Protein AF-A0A353W1D2-F1 (afdb_monomer)

pLDDT: mean 88.09, std 8.07, range [52.5, 96.69]

Foldseek 3Di:
DPVVVVVVVVCVVVVVVVVVVVVVQCVVCVPPVDDDPCVVVLVVQLVVQLVCCCVVPVDDSVVSNVRSVVVSVVVD

Structure (mmCIF, N/CA/C/O backbone):
data_AF-A0A353W1D2-F1
#
_entry.id   AF-A0A353W1D2-F1
#
loop_
_atom_site.group_PDB
_atom_site.id
_atom_site.type_symbol
_atom_site.label_atom_id
_atom_site.label_alt_id
_atom_site.label_comp_id
_atom_site.label_asym_id
_atom_site.label_entity_id
_atom_site.label_seq_id
_atom_site.pdbx_PDB_ins_code
_atom_site.Cartn_x
_atom_site.Cartn_y
_atom_site.Cartn_z
_atom_site.occupancy
_atom_site.B_iso_or_equiv
_atom_site.auth_seq_id
_atom_site.auth_comp_id
_atom_site.auth_asym_id
_atom_site.auth_atom_id
_atom_site.pdbx_PDB_model_num
ATOM 1 N N . MET A 1 1 ? 5.316 18.151 -20.166 1.00 52.50 1 MET A N 1
ATOM 2 C CA . MET A 1 1 ? 4.295 17.605 -19.246 1.00 52.50 1 MET A CA 1
ATOM 3 C C . MET A 1 1 ? 4.966 16.840 -18.093 1.00 52.50 1 MET A C 1
ATOM 5 O O . MET A 1 1 ? 4.699 15.668 -17.897 1.00 52.50 1 MET A O 1
ATOM 9 N N . ASN A 1 2 ? 5.944 17.442 -17.401 1.00 76.81 2 ASN A N 1
ATOM 10 C CA . ASN A 1 2 ? 7.197 16.685 -17.204 1.00 76.81 2 ASN A CA 1
ATOM 11 C C . ASN A 1 2 ? 7.512 16.154 -15.803 1.00 76.81 2 ASN A C 1
ATOM 13 O O . ASN A 1 2 ? 8.122 15.105 -15.714 1.00 76.81 2 ASN A O 1
ATOM 17 N N . VAL A 1 3 ? 7.135 16.817 -14.715 1.00 90.62 3 VAL A N 1
ATOM 18 C CA . VAL A 1 3 ? 7.357 16.265 -13.360 1.00 90.62 3 VAL A CA 1
ATOM 19 C C . VAL A 1 3 ? 6.209 16.676 -12.460 1.00 90.62 3 VAL A C 1
ATOM 21 O O . VAL A 1 3 ? 5.639 15.838 -11.780 1.00 90.62 3 VAL A O 1
ATOM 24 N N . PHE A 1 4 ? 5.793 17.944 -12.531 1.00 94.69 4 PHE A N 1
ATOM 25 C CA . PHE A 1 4 ? 4.674 18.454 -11.740 1.00 94.69 4 PHE A CA 1
ATOM 26 C C . PHE A 1 4 ? 3.385 17.644 -11.936 1.00 94.69 4 PHE A C 1
ATOM 28 O O . PHE A 1 4 ? 2.812 17.171 -10.964 1.00 94.69 4 PHE A O 1
ATOM 35 N N . LEU A 1 5 ? 2.959 17.423 -13.187 1.00 94.94 5 LEU A N 1
ATOM 36 C CA . LEU A 1 5 ? 1.729 16.672 -13.457 1.00 94.94 5 LEU A CA 1
ATOM 37 C C . LEU A 1 5 ? 1.843 15.196 -13.035 1.00 94.94 5 LEU A C 1
ATOM 39 O O . LEU A 1 5 ? 0.885 14.629 -12.527 1.00 94.94 5 LEU A O 1
ATOM 43 N N . GLN A 1 6 ? 3.025 14.592 -13.185 1.00 94.44 6 GLN A N 1
ATOM 44 C CA . GLN A 1 6 ? 3.288 13.224 -12.732 1.00 94.44 6 GLN A CA 1
ATOM 45 C C . GLN A 1 6 ? 3.269 13.120 -11.203 1.00 94.44 6 GLN A C 1
ATOM 47 O O . GLN A 1 6 ? 2.667 12.199 -10.667 1.00 94.44 6 GLN A O 1
ATOM 52 N N . GLN A 1 7 ? 3.874 14.072 -10.491 1.00 95.50 7 GLN A N 1
ATOM 53 C CA . GLN A 1 7 ? 3.850 14.102 -9.029 1.00 95.50 7 GLN A CA 1
ATOM 54 C C . GLN A 1 7 ? 2.460 14.422 -8.485 1.00 95.50 7 GLN A C 1
ATOM 56 O O . GLN A 1 7 ? 2.075 13.871 -7.460 1.00 95.50 7 GLN A O 1
ATOM 61 N N . LEU A 1 8 ? 1.678 15.242 -9.191 1.00 96.44 8 LEU A N 1
ATOM 62 C CA . LEU A 1 8 ? 0.273 15.465 -8.868 1.00 96.44 8 LEU A CA 1
ATOM 63 C C . LEU A 1 8 ? -0.520 14.155 -8.972 1.00 96.44 8 LEU A C 1
ATOM 65 O O . LEU A 1 8 ? -1.231 13.800 -8.038 1.00 96.44 8 LEU A O 1
ATOM 69 N N . ILE A 1 9 ? -0.358 13.408 -10.070 1.00 95.94 9 ILE A N 1
ATOM 70 C CA . ILE A 1 9 ? -1.018 12.108 -10.262 1.00 95.94 9 ILE A CA 1
ATOM 71 C C . ILE A 1 9 ? -0.542 11.091 -9.218 1.00 95.94 9 ILE A C 1
ATOM 73 O O . ILE A 1 9 ? -1.371 10.426 -8.606 1.00 95.94 9 ILE A O 1
ATOM 77 N N . ASN A 1 10 ? 0.764 10.995 -8.962 1.00 94.62 10 ASN A N 1
ATOM 78 C CA . ASN A 1 10 ? 1.313 10.103 -7.939 1.00 94.62 10 ASN A CA 1
ATOM 79 C C . ASN A 1 10 ? 0.797 10.466 -6.540 1.00 94.62 10 ASN A C 1
ATOM 81 O O . ASN A 1 10 ? 0.415 9.583 -5.777 1.00 94.62 10 ASN A O 1
ATOM 85 N N . GLY A 1 11 ? 0.745 11.759 -6.213 1.00 96.06 11 GLY A N 1
ATOM 86 C CA . GLY A 1 11 ? 0.215 12.259 -4.948 1.00 96.06 11 GLY A CA 1
ATOM 87 C C . GLY A 1 11 ? -1.268 11.940 -4.785 1.00 96.06 11 GLY A C 1
ATOM 88 O O . GLY A 1 11 ? -1.675 11.477 -3.723 1.00 96.06 11 GLY A O 1
ATOM 89 N N . LEU A 1 12 ? -2.064 12.102 -5.845 1.00 96.69 12 LEU A N 1
ATOM 90 C CA . LEU A 1 12 ? -3.471 11.696 -5.855 1.00 96.69 12 LEU A CA 1
ATOM 91 C C . LEU A 1 12 ? -3.631 10.179 -5.728 1.00 96.69 12 LEU A C 1
ATOM 93 O O . LEU A 1 12 ? -4.502 9.730 -4.989 1.00 96.69 12 LEU A O 1
ATOM 97 N N . ALA A 1 13 ? -2.792 9.386 -6.395 1.00 94.06 13 ALA A N 1
ATOM 98 C CA . ALA A 1 13 ? -2.833 7.929 -6.313 1.00 94.06 13 ALA A CA 1
ATOM 99 C C . ALA A 1 13 ? -2.523 7.439 -4.889 1.00 94.06 13 ALA A C 1
ATOM 101 O O . ALA A 1 13 ? -3.320 6.713 -4.298 1.00 94.06 13 ALA A O 1
ATOM 102 N N . VAL A 1 14 ? -1.415 7.899 -4.299 1.00 93.00 14 VAL A N 1
ATOM 103 C CA . VAL A 1 14 ? -1.027 7.551 -2.921 1.00 93.00 14 VAL A CA 1
ATOM 104 C C . VAL A 1 14 ? -2.034 8.105 -1.908 1.00 93.00 14 VAL A C 1
ATOM 106 O O . VAL A 1 14 ? -2.437 7.399 -0.986 1.00 93.00 14 VAL A O 1
ATOM 109 N N . GLY A 1 15 ? -2.510 9.336 -2.105 1.00 96.00 15 GLY A N 1
ATOM 110 C CA . GLY A 1 15 ? -3.544 9.944 -1.267 1.00 96.00 15 GLY A CA 1
ATOM 111 C C . GLY A 1 15 ? -4.867 9.178 -1.308 1.00 96.00 15 GLY A C 1
ATOM 112 O O . GLY A 1 15 ? -5.501 9.008 -0.271 1.00 96.00 15 GLY A O 1
ATOM 113 N N . SER A 1 16 ? -5.252 8.647 -2.471 1.00 94.38 16 SER A N 1
ATOM 114 C CA . SER A 1 16 ? -6.450 7.810 -2.618 1.00 94.38 16 SER A CA 1
ATOM 115 C C . SER A 1 16 ? -6.317 6.496 -1.851 1.00 94.38 16 SER A C 1
ATOM 117 O O . SER A 1 16 ? -7.273 6.074 -1.205 1.00 94.38 16 SER A O 1
ATOM 119 N N . ILE A 1 17 ? -5.130 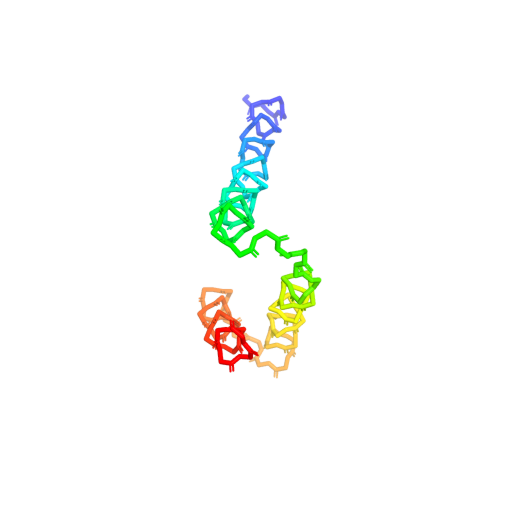5.879 -1.852 1.00 89.94 17 ILE A N 1
ATOM 120 C CA . ILE A 1 17 ? -4.853 4.680 -1.046 1.00 89.94 17 ILE A CA 1
ATOM 121 C C . IL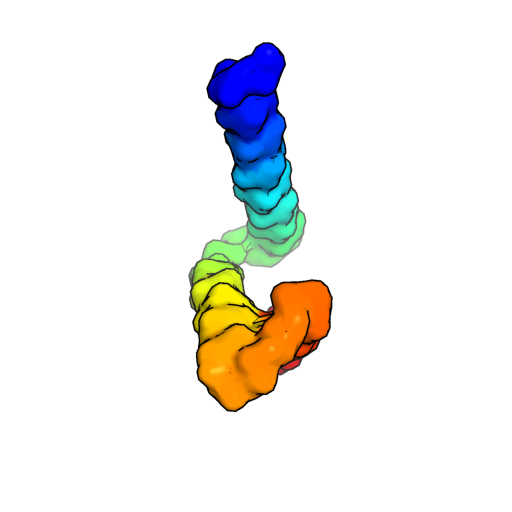E A 1 17 ? -5.050 4.994 0.443 1.00 89.94 17 ILE A C 1
ATOM 123 O O . ILE A 1 17 ? -5.793 4.289 1.124 1.00 89.94 17 ILE A O 1
ATOM 127 N N . TYR A 1 18 ? -4.468 6.088 0.943 1.00 89.88 18 TYR A N 1
ATOM 128 C CA . TYR A 1 18 ? -4.650 6.492 2.341 1.00 89.88 18 TYR A CA 1
ATOM 129 C C . TYR A 1 18 ? -6.097 6.865 2.678 1.00 89.88 18 TYR A C 1
ATOM 131 O O . TYR A 1 18 ? -6.569 6.528 3.763 1.00 89.88 18 TYR A O 1
ATOM 139 N N . ALA A 1 19 ? -6.825 7.499 1.756 1.00 92.25 19 ALA A N 1
ATOM 140 C CA . ALA A 1 19 ? -8.239 7.814 1.937 1.00 92.25 19 ALA A CA 1
ATOM 141 C C . ALA A 1 19 ? -9.099 6.545 2.061 1.00 92.25 19 ALA A C 1
ATOM 143 O O . ALA A 1 19 ? -9.951 6.471 2.944 1.00 92.25 19 ALA A O 1
ATOM 144 N N . VAL A 1 20 ? -8.851 5.526 1.230 1.00 88.94 20 VAL A N 1
ATOM 145 C CA . VAL A 1 20 ? -9.554 4.234 1.305 1.00 88.94 20 VAL A CA 1
ATOM 146 C C . VAL A 1 20 ? -9.231 3.501 2.609 1.00 88.94 20 VAL A C 1
ATOM 148 O O . VAL A 1 20 ? -10.145 2.991 3.255 1.00 88.94 20 VAL A O 1
ATOM 151 N N . ILE A 1 21 ? -7.967 3.503 3.045 1.00 86.06 21 ILE A N 1
ATOM 152 C CA . ILE A 1 21 ? -7.562 2.913 4.332 1.00 86.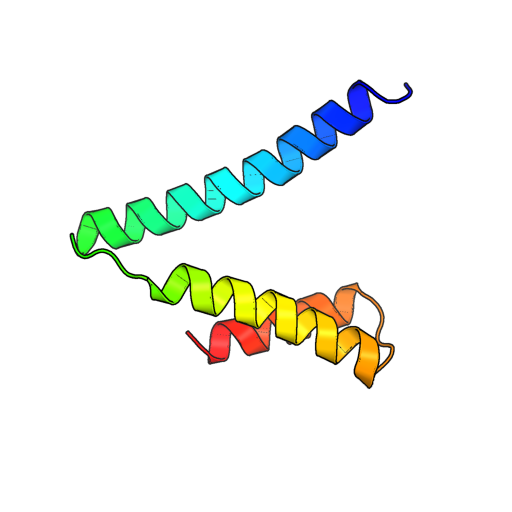06 21 ILE A CA 1
ATOM 153 C C . ILE A 1 21 ? -8.270 3.621 5.496 1.00 86.06 21 ILE A C 1
ATOM 155 O O . ILE A 1 21 ? -8.845 2.965 6.364 1.00 86.06 21 ILE A O 1
ATOM 159 N N . ALA A 1 22 ? -8.287 4.958 5.501 1.00 87.31 22 ALA A N 1
ATOM 160 C CA . ALA A 1 22 ? -8.969 5.745 6.525 1.00 87.31 22 ALA A CA 1
ATOM 161 C C . ALA A 1 22 ? -10.489 5.493 6.535 1.00 87.31 22 ALA A C 1
ATOM 163 O O . ALA A 1 22 ? -11.086 5.349 7.605 1.00 87.31 22 ALA A O 1
ATOM 164 N N . LEU A 1 23 ? -11.119 5.382 5.361 1.00 88.56 23 LEU A N 1
ATOM 165 C CA . LEU A 1 23 ? -12.531 5.009 5.242 1.00 88.56 23 LEU A CA 1
ATOM 166 C C . LEU A 1 23 ? -12.796 3.611 5.818 1.00 88.56 23 LEU A C 1
ATOM 168 O O . LEU A 1 23 ? -13.718 3.449 6.612 1.00 88.56 23 LEU A O 1
ATOM 172 N N . GLY A 1 24 ? -11.963 2.616 5.507 1.00 84.25 24 GLY A N 1
ATOM 173 C CA . GLY A 1 24 ? -12.071 1.278 6.098 1.00 84.25 24 GLY A CA 1
ATOM 174 C C . GLY A 1 24 ? -11.960 1.299 7.627 1.00 84.25 24 GLY A C 1
ATOM 175 O O . GLY A 1 24 ? -12.817 0.751 8.323 1.00 84.25 24 GLY A O 1
ATOM 176 N N . TYR A 1 25 ? -10.959 2.007 8.160 1.00 81.44 25 TYR A N 1
ATOM 177 C CA . TYR A 1 25 ? -10.750 2.143 9.605 1.00 81.44 25 TYR A CA 1
ATOM 178 C C . TYR A 1 25 ? -11.917 2.839 10.312 1.00 81.44 25 TYR A C 1
ATOM 180 O O . TYR A 1 25 ? -12.348 2.395 11.376 1.00 81.44 25 TYR A O 1
ATOM 188 N N . THR A 1 26 ? -12.446 3.917 9.728 1.00 83.06 26 THR A N 1
ATOM 189 C CA . THR A 1 26 ? -13.584 4.656 10.300 1.00 83.06 26 THR A CA 1
ATOM 190 C C . THR A 1 26 ? -14.881 3.855 10.259 1.00 83.06 26 THR A C 1
ATOM 192 O O . THR A 1 26 ? -15.652 3.940 11.213 1.00 83.06 26 THR A O 1
ATOM 195 N N . MET A 1 27 ? -15.109 3.025 9.235 1.00 81.38 27 MET A N 1
ATOM 196 C CA . MET A 1 27 ? -16.268 2.125 9.198 1.00 81.38 27 MET A CA 1
ATOM 197 C C . MET A 1 27 ? -16.208 1.056 10.297 1.00 81.38 27 MET A C 1
ATOM 199 O O . MET A 1 27 ? -17.193 0.849 11.005 1.00 81.38 27 MET A O 1
ATOM 203 N N . VAL A 1 28 ? -15.054 0.411 10.492 1.00 77.25 28 VAL A N 1
ATOM 204 C CA . VAL A 1 28 ? -14.888 -0.624 11.528 1.00 77.25 28 VAL A CA 1
ATOM 205 C C . VAL A 1 28 ? -14.943 -0.006 12.929 1.00 77.25 28 VAL A C 1
ATOM 207 O O . VAL A 1 28 ? -15.681 -0.476 13.798 1.00 77.25 28 VAL A O 1
ATOM 210 N N .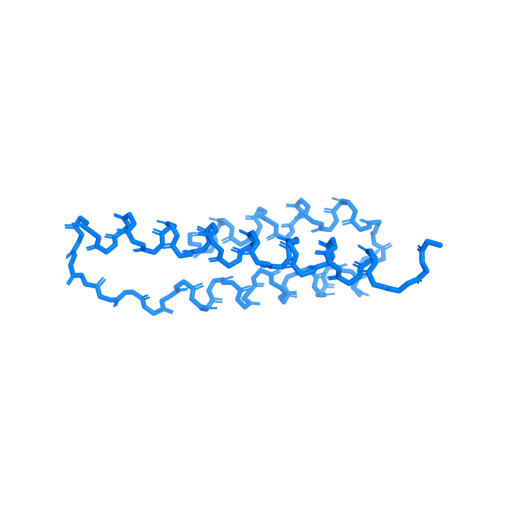 TYR A 1 29 ? -14.211 1.088 13.150 1.00 76.25 29 TYR A N 1
ATOM 211 C CA . TYR A 1 29 ? -14.183 1.764 14.446 1.00 76.25 29 TYR A CA 1
ATOM 212 C C . TYR A 1 29 ? -15.522 2.424 14.793 1.00 76.25 29 TYR A C 1
ATOM 214 O O . TYR A 1 29 ? -15.918 2.423 15.957 1.00 76.25 29 TYR A O 1
ATOM 222 N N . GLY A 1 30 ? -16.253 2.942 13.801 1.00 75.94 30 GLY A N 1
ATOM 223 C CA . GLY A 1 30 ? -17.567 3.556 14.001 1.00 75.94 30 GLY A CA 1
ATOM 224 C C . GLY A 1 30 ? -18.596 2.597 14.605 1.00 75.94 30 GLY A C 1
ATOM 225 O O . GLY A 1 30 ? -19.454 3.032 15.372 1.00 75.94 30 GLY A O 1
ATOM 226 N N . ILE A 1 31 ? -18.475 1.297 14.316 1.00 77.31 31 ILE A N 1
ATOM 227 C CA . ILE A 1 31 ? -19.359 0.254 14.849 1.00 77.31 31 ILE A CA 1
ATOM 228 C C . ILE A 1 31 ? -18.815 -0.303 16.172 1.00 77.31 31 ILE A C 1
ATOM 230 O O . ILE A 1 31 ? -19.550 -0.385 17.154 1.00 77.31 31 ILE A O 1
ATOM 234 N N . ILE A 1 32 ? -17.532 -0.680 16.212 1.00 76.75 32 ILE A N 1
ATOM 235 C CA . ILE A 1 32 ? -16.964 -1.476 17.315 1.00 76.75 32 ILE A CA 1
ATOM 236 C C . ILE A 1 32 ? -16.434 -0.586 18.456 1.00 76.75 32 ILE A C 1
ATOM 238 O O . ILE A 1 32 ? -16.357 -1.031 19.598 1.00 76.75 32 ILE A O 1
ATOM 242 N N . LYS A 1 33 ? -16.085 0.680 18.179 1.00 74.25 33 LYS A N 1
ATOM 243 C CA . LYS A 1 33 ? -15.451 1.631 19.118 1.00 74.25 33 LYS A CA 1
ATOM 244 C C . LYS A 1 33 ? -14.168 1.105 19.789 1.00 74.25 33 LYS A C 1
ATOM 246 O O . LYS A 1 33 ? -13.759 1.626 20.823 1.00 74.25 33 LYS A O 1
ATOM 251 N N . LEU A 1 34 ? -13.526 0.090 19.204 1.00 76.06 34 LEU A N 1
ATOM 252 C CA . LEU A 1 34 ? -12.265 -0.494 19.667 1.00 76.06 34 LEU A CA 1
ATOM 253 C C . LEU A 1 34 ? -11.188 -0.335 18.594 1.00 76.06 34 LEU A C 1
ATOM 255 O O . LEU A 1 34 ? -11.425 -0.616 17.419 1.00 76.06 34 LEU A O 1
ATOM 259 N N . ILE A 1 35 ? -10.002 0.123 19.003 1.00 71.25 35 ILE A N 1
ATOM 260 C CA . ILE A 1 35 ? -8.861 0.328 18.104 1.00 71.25 35 ILE A CA 1
ATOM 261 C C . ILE A 1 35 ? -8.266 -1.045 17.781 1.00 71.25 35 ILE A C 1
ATOM 263 O O . ILE A 1 35 ? -7.715 -1.705 18.657 1.00 71.25 35 ILE A O 1
ATOM 267 N N . ASN A 1 36 ? -8.382 -1.475 16.524 1.00 73.19 36 ASN A N 1
ATOM 268 C CA . ASN A 1 36 ? -7.751 -2.698 16.040 1.00 73.19 36 ASN A CA 1
ATOM 269 C C . ASN A 1 36 ? -6.362 -2.372 15.463 1.00 73.19 36 ASN A C 1
ATOM 271 O O . ASN A 1 36 ? -6.262 -1.619 14.493 1.00 73.19 36 ASN A O 1
ATOM 275 N N . PHE A 1 37 ? -5.300 -2.937 16.044 1.00 73.12 37 PHE A N 1
ATOM 276 C CA . PHE A 1 37 ? -3.921 -2.788 15.556 1.00 73.12 37 PHE A CA 1
ATOM 277 C C . PHE A 1 37 ? -3.543 -3.801 14.459 1.00 73.12 37 PHE A C 1
ATOM 279 O O . PHE A 1 37 ? -2.561 -3.590 13.750 1.00 73.12 37 PHE A O 1
ATOM 286 N N . ALA A 1 38 ? -4.356 -4.841 14.240 1.00 79.69 38 ALA A N 1
ATOM 287 C CA . ALA A 1 38 ? -4.096 -5.883 13.247 1.00 79.69 38 ALA A CA 1
ATOM 288 C C . ALA A 1 38 ? -4.157 -5.370 11.799 1.00 79.69 38 ALA A C 1
ATOM 290 O O . ALA A 1 38 ? -3.553 -5.965 10.915 1.00 79.69 38 ALA A O 1
ATOM 291 N N . HIS A 1 39 ? -4.834 -4.245 11.528 1.00 80.69 39 HIS A N 1
ATOM 292 C CA . HIS A 1 39 ? -4.900 -3.701 10.166 1.00 80.69 39 HIS A CA 1
ATOM 293 C C . HIS A 1 39 ? -3.506 -3.335 9.632 1.00 80.69 39 HIS A C 1
ATOM 295 O O . HIS A 1 39 ? -3.206 -3.579 8.466 1.00 80.69 39 HIS A O 1
ATOM 301 N N . GLY A 1 40 ? -2.634 -2.788 10.489 1.00 82.50 40 GLY A N 1
ATOM 302 C CA . GLY A 1 40 ? -1.250 -2.480 10.126 1.00 82.50 40 GLY A CA 1
ATOM 303 C C . GLY A 1 40 ? -0.423 -3.737 9.854 1.00 82.50 40 GLY A C 1
ATOM 304 O O . GLY A 1 40 ? 0.325 -3.784 8.878 1.00 82.50 40 GLY A O 1
ATOM 305 N N . GLU A 1 41 ? -0.604 -4.774 10.673 1.00 85.50 41 GLU A N 1
ATOM 306 C CA . GLU A 1 41 ? 0.084 -6.060 10.516 1.00 85.50 41 GLU A CA 1
ATOM 307 C C . GLU A 1 41 ? -0.348 -6.784 9.234 1.00 85.50 41 GLU A C 1
ATOM 309 O O . GLU A 1 41 ? 0.505 -7.243 8.474 1.00 85.50 41 GLU A O 1
ATOM 314 N N . ILE A 1 42 ? -1.651 -6.809 8.927 1.00 86.88 42 ILE A N 1
ATOM 315 C CA . ILE A 1 42 ? -2.188 -7.418 7.699 1.00 86.88 42 ILE A CA 1
ATOM 316 C C . ILE A 1 42 ? -1.684 -6.671 6.455 1.00 86.88 42 ILE A C 1
ATOM 318 O O . ILE A 1 42 ? -1.261 -7.306 5.486 1.00 86.88 42 ILE A O 1
ATOM 322 N N . MET A 1 43 ? -1.648 -5.332 6.483 1.00 85.69 43 MET A N 1
ATOM 323 C CA . MET A 1 43 ? -1.076 -4.542 5.384 1.00 85.69 43 MET A CA 1
ATOM 324 C C . MET A 1 43 ? 0.410 -4.854 5.162 1.00 85.69 43 MET A C 1
ATOM 326 O O . MET A 1 43 ? 0.838 -5.030 4.018 1.00 85.69 43 MET A O 1
ATOM 330 N N . MET A 1 44 ? 1.194 -4.967 6.239 1.00 90.31 44 MET A N 1
ATOM 331 C CA . MET A 1 44 ? 2.610 -5.332 6.146 1.00 90.31 44 MET A CA 1
ATOM 332 C C . MET A 1 44 ? 2.787 -6.740 5.564 1.0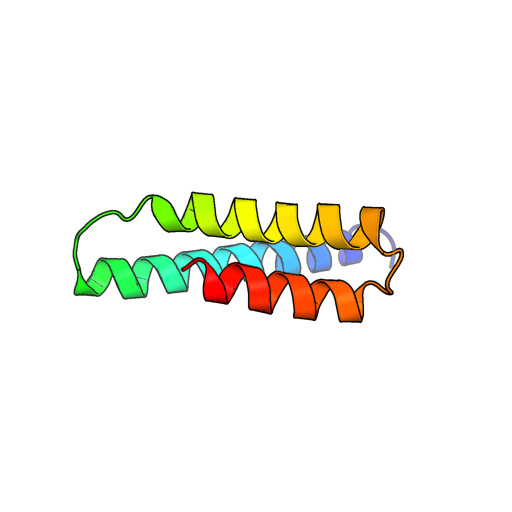0 90.31 44 MET A C 1
ATOM 334 O O . MET A 1 44 ? 3.612 -6.934 4.669 1.00 90.31 44 MET A O 1
ATOM 338 N N . MET A 1 45 ? 1.988 -7.705 6.023 1.00 92.69 45 MET A N 1
ATOM 339 C CA . MET A 1 45 ? 2.022 -9.081 5.524 1.00 92.69 45 MET A CA 1
ATOM 340 C C . MET A 1 45 ? 1.671 -9.162 4.037 1.00 92.69 45 MET A C 1
ATOM 342 O O . MET A 1 45 ? 2.369 -9.851 3.298 1.00 92.69 45 MET A O 1
ATOM 346 N N . GLY A 1 46 ? 0.676 -8.406 3.561 1.00 91.88 46 GLY A N 1
ATOM 347 C CA . GLY A 1 46 ? 0.349 -8.330 2.132 1.00 91.88 46 GLY A CA 1
ATOM 348 C C . GLY A 1 46 ? 1.528 -7.860 1.271 1.00 91.88 46 GLY A C 1
ATOM 349 O O . GLY A 1 46 ? 1.842 -8.481 0.252 1.00 91.88 46 GLY A O 1
ATOM 350 N N . ALA A 1 47 ? 2.245 -6.820 1.713 1.00 91.75 47 ALA A N 1
ATOM 351 C CA . ALA A 1 47 ? 3.458 -6.354 1.037 1.00 91.75 47 ALA A CA 1
ATOM 352 C C . ALA A 1 47 ? 4.579 -7.408 1.068 1.00 91.75 47 ALA A C 1
ATOM 354 O O . ALA A 1 47 ? 5.272 -7.609 0.068 1.00 91.75 47 ALA A O 1
ATOM 355 N N . TYR A 1 48 ? 4.728 -8.119 2.187 1.00 94.31 48 TYR A N 1
ATOM 356 C CA . TYR A 1 48 ? 5.721 -9.181 2.335 1.00 94.31 48 TYR A CA 1
ATOM 357 C C . TYR A 1 48 ? 5.414 -10.390 1.441 1.00 94.31 48 TYR A C 1
ATOM 359 O O . TYR A 1 48 ? 6.316 -10.933 0.804 1.00 94.31 48 TYR A O 1
ATOM 367 N N . PHE A 1 49 ? 4.140 -10.773 1.315 1.00 94.69 49 PHE A N 1
ATOM 368 C CA . PHE A 1 49 ? 3.704 -11.808 0.381 1.00 94.69 49 PHE A CA 1
ATOM 369 C C . PHE A 1 49 ? 3.987 -11.419 -1.065 1.00 94.69 49 PHE A C 1
ATOM 371 O O . PHE A 1 49 ? 4.515 -12.241 -1.814 1.00 94.69 49 PHE A O 1
ATOM 378 N N . ALA A 1 50 ? 3.700 -10.175 -1.456 1.00 93.56 50 ALA A N 1
ATOM 379 C CA . ALA A 1 50 ? 4.035 -9.684 -2.790 1.00 93.56 50 ALA A CA 1
ATOM 380 C C . ALA A 1 50 ? 5.551 -9.729 -3.041 1.00 93.56 50 ALA A C 1
ATOM 382 O O . ALA A 1 50 ? 5.986 -10.241 -4.072 1.00 93.56 50 ALA A O 1
ATOM 383 N N . PHE A 1 51 ? 6.353 -9.266 -2.077 1.00 93.69 51 PHE A N 1
ATOM 384 C CA . PHE A 1 51 ? 7.813 -9.305 -2.148 1.00 93.69 51 PHE A CA 1
ATOM 385 C C . PHE A 1 51 ? 8.323 -10.738 -2.339 1.00 93.69 51 PHE A C 1
ATOM 387 O O . PHE A 1 51 ? 8.964 -11.037 -3.345 1.00 93.69 51 PHE A O 1
ATOM 394 N N . ILE A 1 52 ? 7.978 -11.654 -1.432 1.00 94.19 52 ILE A N 1
ATOM 395 C CA . ILE A 1 52 ? 8.427 -13.048 -1.507 1.00 94.19 52 ILE A CA 1
ATOM 396 C C . ILE A 1 52 ? 7.973 -13.693 -2.816 1.00 94.19 52 ILE A C 1
ATOM 398 O O . ILE A 1 52 ? 8.773 -14.354 -3.471 1.00 94.19 52 ILE A O 1
ATOM 402 N N . THR A 1 53 ? 6.723 -13.483 -3.233 1.00 93.81 53 THR A N 1
ATOM 403 C CA . THR A 1 53 ? 6.190 -14.110 -4.450 1.00 93.81 53 THR A CA 1
ATOM 404 C C . THR A 1 53 ? 6.927 -13.616 -5.695 1.00 93.81 53 THR A C 1
ATOM 406 O O . THR A 1 53 ? 7.311 -14.446 -6.520 1.00 93.81 53 THR A O 1
ATOM 409 N N . VAL A 1 54 ? 7.204 -12.308 -5.817 1.00 94.62 54 VAL A N 1
ATOM 410 C CA . VAL A 1 54 ? 8.021 -11.760 -6.919 1.00 94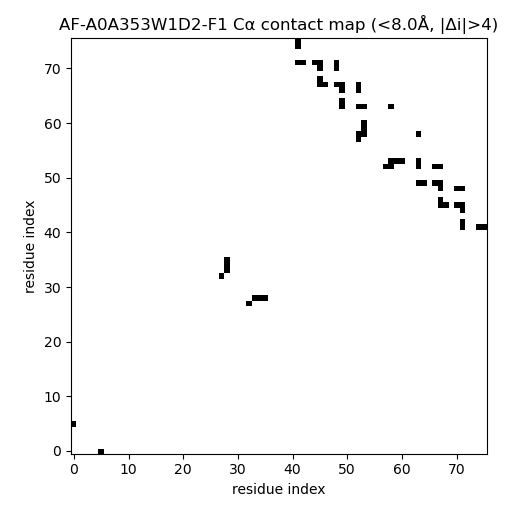.62 54 VAL A CA 1
ATOM 411 C C . VAL A 1 54 ? 9.396 -12.432 -6.953 1.00 94.62 54 VAL A C 1
ATOM 413 O O . VAL A 1 54 ? 9.801 -12.934 -8.001 1.00 94.62 54 VAL A O 1
ATOM 416 N N . PHE A 1 55 ? 10.104 -12.466 -5.821 1.00 91.94 55 PHE A N 1
ATOM 417 C CA . PHE A 1 55 ? 11.490 -12.943 -5.777 1.00 91.94 55 PHE A CA 1
ATOM 418 C C . PHE A 1 55 ? 11.620 -14.466 -5.879 1.00 91.94 55 PHE A C 1
ATOM 420 O O . PHE A 1 55 ? 12.593 -14.952 -6.448 1.00 91.94 55 PHE A O 1
ATOM 427 N N . ALA A 1 56 ? 10.654 -15.223 -5.359 1.00 92.06 56 ALA A N 1
ATOM 428 C CA . ALA A 1 56 ? 10.696 -16.682 -5.362 1.00 92.06 56 ALA A CA 1
ATOM 429 C C . ALA A 1 56 ? 10.235 -17.293 -6.692 1.00 92.06 56 ALA A C 1
ATOM 431 O O . ALA A 1 56 ? 10.720 -18.356 -7.072 1.00 92.06 56 ALA A O 1
ATOM 432 N N . THR A 1 57 ? 9.287 -16.656 -7.388 1.00 91.75 57 THR A N 1
ATOM 433 C CA . THR A 1 57 ? 8.641 -17.253 -8.573 1.00 91.75 57 THR A CA 1
ATOM 434 C C . THR A 1 57 ? 8.970 -16.549 -9.885 1.00 91.75 57 THR A C 1
ATOM 436 O O . THR A 1 57 ? 8.764 -17.132 -10.946 1.00 91.75 57 THR A O 1
ATOM 439 N N . GLY A 1 58 ? 9.448 -15.299 -9.844 1.00 89.50 58 GLY A N 1
ATOM 440 C CA . GLY A 1 58 ? 9.665 -14.491 -11.048 1.00 89.50 58 GLY A CA 1
ATOM 441 C C . GLY A 1 58 ? 8.384 -14.204 -11.844 1.00 89.50 58 GLY A C 1
ATOM 442 O O . GLY A 1 58 ? 8.461 -13.830 -13.014 1.00 89.50 58 GLY A O 1
ATOM 443 N N . MET A 1 59 ? 7.203 -14.405 -11.245 1.00 90.44 59 MET A N 1
ATOM 444 C CA . ME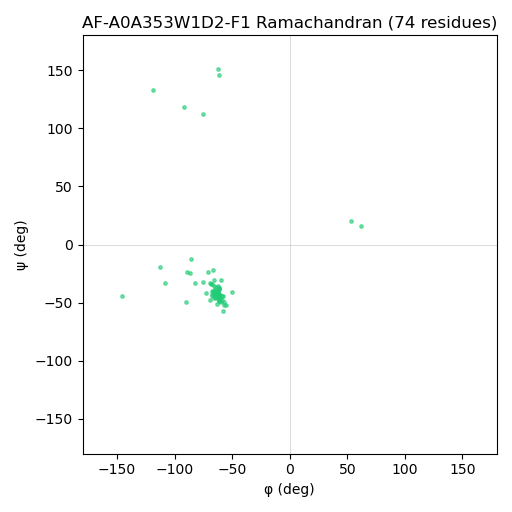T A 1 59 ? 5.915 -14.193 -11.903 1.00 90.44 59 MET A CA 1
ATOM 445 C C . MET A 1 59 ? 5.711 -12.725 -12.313 1.00 90.44 59 MET A C 1
ATOM 447 O O . MET A 1 59 ? 6.197 -11.810 -11.641 1.00 90.44 59 MET A O 1
ATOM 451 N N . PRO A 1 60 ? 4.941 -12.468 -13.389 1.00 91.94 60 PRO A N 1
ATOM 452 C CA . PRO A 1 60 ? 4.601 -11.110 -13.790 1.00 91.94 60 PRO A CA 1
ATOM 453 C C . PRO A 1 60 ? 3.810 -10.393 -12.688 1.00 91.94 60 PRO A C 1
ATOM 455 O O . PRO A 1 60 ? 2.974 -10.994 -12.010 1.00 91.94 60 PRO A O 1
ATOM 458 N N . PHE A 1 61 ? 4.030 -9.081 -12.559 1.00 88.19 61 PHE A N 1
ATOM 459 C CA . PHE A 1 61 ? 3.493 -8.253 -11.471 1.00 88.19 61 PHE A CA 1
ATOM 460 C C . PHE A 1 61 ? 1.979 -8.416 -11.252 1.00 88.19 61 PHE A C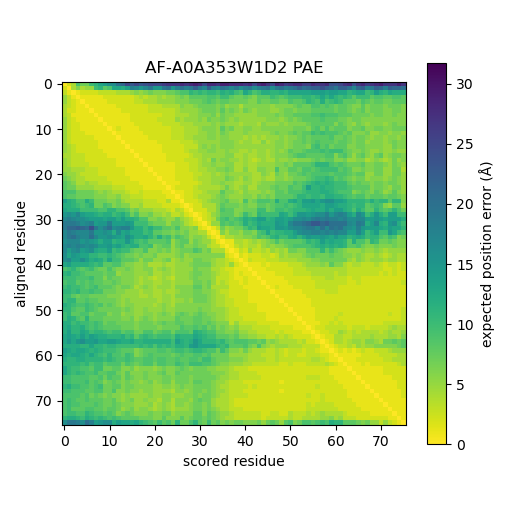 1
ATOM 462 O O . PHE A 1 61 ? 1.527 -8.525 -10.116 1.00 88.19 61 PHE A O 1
ATOM 469 N N . TYR A 1 62 ? 1.198 -8.509 -12.333 1.00 91.06 62 TYR A N 1
ATOM 470 C CA . TYR A 1 62 ? -0.256 -8.683 -12.257 1.00 91.06 62 TYR A CA 1
ATOM 471 C C . TYR A 1 62 ? -0.679 -9.984 -11.557 1.00 91.06 62 TYR A C 1
ATOM 473 O O . TYR A 1 62 ? -1.647 -9.981 -10.802 1.00 91.06 62 TYR A O 1
ATOM 481 N N . MET A 1 63 ? 0.049 -11.087 -11.769 1.00 92.12 63 MET A N 1
ATOM 482 C CA . MET A 1 63 ? -0.229 -12.358 -11.089 1.00 92.12 63 MET A CA 1
ATOM 483 C C . MET A 1 63 ? 0.171 -12.292 -9.618 1.00 92.12 63 MET A C 1
ATOM 485 O O . MET A 1 63 ? -0.583 -12.743 -8.759 1.00 92.12 63 MET A O 1
ATOM 489 N N . VAL A 1 64 ? 1.319 -11.679 -9.320 1.00 94.31 64 VAL A N 1
ATOM 490 C CA . VAL A 1 64 ? 1.783 -11.523 -7.936 1.00 94.31 64 VAL A CA 1
ATOM 491 C C . VAL A 1 64 ? 0.807 -10.687 -7.112 1.00 94.31 64 VAL A C 1
ATOM 493 O O . VAL A 1 64 ? 0.526 -11.032 -5.966 1.00 94.31 64 VAL A O 1
ATOM 496 N N . LEU A 1 65 ? 0.225 -9.644 -7.708 1.00 92.06 65 LEU A N 1
ATOM 497 C CA . LEU A 1 65 ? -0.795 -8.827 -7.060 1.00 92.06 65 LEU A CA 1
ATOM 498 C C . LEU A 1 65 ? -1.986 -9.687 -6.613 1.00 92.06 65 LEU A C 1
ATOM 500 O O . LEU A 1 65 ? -2.351 -9.648 -5.440 1.00 92.06 65 LEU A O 1
ATOM 504 N N . ILE A 1 66 ? -2.526 -10.526 -7.503 1.00 94.25 66 ILE A N 1
ATOM 505 C CA . ILE A 1 66 ? -3.652 -11.416 -7.176 1.00 94.25 66 ILE A CA 1
ATOM 506 C C . ILE A 1 66 ? -3.264 -12.411 -6.077 1.00 94.25 66 ILE A C 1
ATOM 508 O O . ILE A 1 66 ? -4.006 -12.569 -5.111 1.00 94.25 66 ILE A O 1
ATOM 512 N N . VAL A 1 67 ? -2.095 -13.046 -6.185 1.00 93.81 67 VAL A N 1
ATOM 513 C CA . VAL A 1 67 ? -1.624 -14.020 -5.187 1.00 93.81 67 VAL A CA 1
ATOM 514 C C . VAL A 1 67 ? -1.464 -13.366 -3.813 1.00 93.81 67 VAL A C 1
ATOM 516 O O . VAL A 1 67 ? -1.992 -13.878 -2.830 1.00 93.81 67 VAL A O 1
ATOM 519 N N . SER A 1 68 ? -0.800 -12.210 -3.738 1.00 93.00 68 SER A N 1
ATOM 520 C CA . SER A 1 68 ? -0.614 -11.480 -2.478 1.00 93.00 68 SER A CA 1
ATOM 521 C C . SER A 1 68 ? -1.933 -11.018 -1.856 1.00 93.00 68 SER A C 1
ATOM 523 O O . SER A 1 68 ? -2.074 -11.071 -0.637 1.00 93.00 68 SER A O 1
ATOM 525 N N . LEU A 1 69 ? -2.915 -10.631 -2.678 1.00 92.38 69 LEU A N 1
ATOM 526 C CA . LEU A 1 69 ? -4.242 -10.226 -2.222 1.00 92.38 69 LEU A CA 1
ATOM 527 C C . LEU A 1 69 ? -5.006 -11.405 -1.618 1.00 92.38 69 LEU A C 1
ATOM 529 O O . LEU A 1 69 ? -5.586 -11.268 -0.545 1.00 92.38 69 LEU A O 1
ATOM 533 N N . VAL A 1 70 ? -4.967 -12.569 -2.272 1.00 94.56 70 VAL A N 1
ATOM 534 C CA . VAL A 1 70 ? -5.593 -13.791 -1.751 1.00 94.56 70 VAL A CA 1
ATOM 535 C C . VAL A 1 70 ? -4.924 -14.226 -0.446 1.00 94.56 70 VAL A C 1
ATOM 537 O O . VAL A 1 70 ? -5.620 -14.500 0.526 1.00 94.56 70 VAL A O 1
ATOM 540 N N . LEU A 1 71 ? -3.588 -14.232 -0.386 1.00 94.00 71 LEU A N 1
ATOM 541 C CA . LEU A 1 71 ? -2.849 -14.599 0.827 1.00 94.00 71 LEU A CA 1
ATOM 542 C C . LEU A 1 71 ? -3.119 -13.637 1.993 1.00 94.00 71 LEU A C 1
ATOM 544 O O . LEU A 1 71 ? -3.297 -14.092 3.120 1.00 94.00 71 LEU A O 1
ATOM 548 N N . ALA A 1 72 ? -3.185 -12.328 1.732 1.00 91.81 72 ALA A N 1
ATOM 549 C CA . ALA A 1 72 ? -3.521 -11.334 2.749 1.00 91.81 72 ALA A CA 1
ATOM 550 C C . ALA A 1 72 ? -4.960 -11.508 3.260 1.00 91.81 72 ALA A C 1
ATOM 552 O O . ALA A 1 72 ? -5.166 -11.517 4.469 1.00 91.81 72 ALA A O 1
ATOM 553 N N . ALA A 1 73 ? -5.928 -11.728 2.362 1.00 90.38 73 ALA A N 1
ATOM 554 C CA . ALA A 1 73 ? -7.331 -11.953 2.722 1.00 90.38 73 ALA A CA 1
ATOM 555 C C . ALA A 1 73 ? -7.555 -13.258 3.506 1.00 90.38 73 ALA A C 1
ATOM 557 O O . ALA A 1 73 ? -8.462 -13.341 4.325 1.00 90.38 73 ALA A O 1
ATOM 558 N N . MET A 1 74 ? -6.740 -14.291 3.269 1.00 92.69 74 MET A N 1
ATOM 559 C CA . MET A 1 74 ? -6.781 -15.521 4.068 1.00 92.69 74 MET A CA 1
ATOM 560 C C . MET A 1 74 ? -6.238 -15.328 5.488 1.00 92.69 74 MET A C 1
ATOM 562 O O . MET A 1 74 ? -6.566 -16.118 6.371 1.00 92.69 74 MET A O 1
ATOM 566 N N . LEU A 1 75 ? -5.384 -14.324 5.698 1.00 89.69 75 LEU A N 1
ATOM 567 C CA . LEU A 1 75 ? -4.736 -14.061 6.979 1.00 89.69 75 LEU A CA 1
ATOM 568 C C . LEU A 1 75 ? -5.597 -13.181 7.903 1.00 89.69 75 LEU A C 1
ATOM 570 O O . LEU A 1 75 ? -5.442 -13.282 9.120 1.00 89.69 75 LEU A O 1
ATOM 574 N N . GLY A 1 76 ? -6.512 -12.368 7.353 1.00 75.69 76 GLY A N 1
ATOM 575 C CA . GLY A 1 76 ? -7.459 -11.561 8.131 1.00 75.69 76 GLY A CA 1
ATOM 576 C C . GLY A 1 76 ? -8.534 -10.865 7.309 1.00 75.69 76 GLY A C 1
ATOM 577 O O . GLY A 1 76 ? -8.169 -10.124 6.369 1.00 75.69 76 GLY A O 1
#

Sequence (76 aa):
MNVFLQQLINGLAVGSIYAVIALGYTMVYGIIKLINFAHGEIMMMGAYFAFITVFATGMPFYMVLIVSLVLAAMLG

Secondary structure (DSSP, 8-state):
--SHHHHHHHHHHHHHHHHHHHH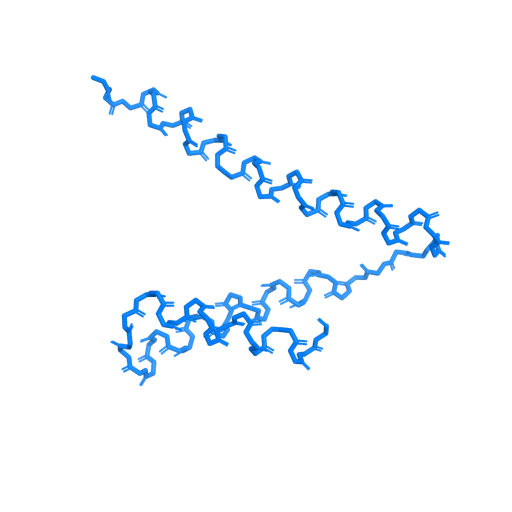HHHHHHHHH-S--SHHHHHHHHHHHHHHHHHHHH---HHHHHHHHHHHHHHH-

Mean predicted aligned error: 6.3 Å

Solvent-accessible surface area (backbone atoms only — not comparable to full-atom values): 4304 Å² total; per-residue (Å²): 130,84,51,68,64,54,50,51,51,50,48,51,53,55,47,49,52,52,50,51,51,50,52,54,50,49,58,54,32,71,73,69,76,54,92,73,70,58,63,61,55,48,55,51,48,25,54,49,42,31,50,50,44,38,75,75,66,68,53,58,69,74,59,30,52,53,52,16,50,53,55,31,56,74,74,100

Radius of gyration: 15.7 Å; Cα contacts (8 Å, |Δi|>4): 32; chains: 1; bounding box: 31×36×39 Å